Protein AF-A0A7S1EKX6-F1 (afdb_monomer_lite)

Sequence (101 aa):
EGASGGVEVGVVAVDSGSGDIVYDQFQDDLLRTGLETRVSHLQPKEILVPDNLSHETSKIIKRMAQGLGARLETVPARHLDEEGARNKVRELFSGNESRQG

pLDDT: mean 89.67, std 14.55, range [39.81, 98.44]

Foldseek 3Di:
DDDDDWDKDKDWDADPVVRDIDIDIDTADLQRPVVLVVCVVVLDQEDEEEPDDDPNVVVVVVVSCVVSVHHYHYDHCCCVDPVNVVVVVCVVVVVPVPPPD

InterPro domains:
  IPR007860 DNA mismatch repair protein MutS, connector domain [PF05188] (7-96)
  IPR036678 MutS, connector domain superfamily [G3DSA:3.30.420.110] (1-101)
  IPR036678 MutS, connector domain superfamily [SSF53150] (9-94)

Organism: Hemiselmis andersenii (NCBI:txid464988)

Structure (mmCIF, N/CA/C/O backbone):
data_AF-A0A7S1EKX6-F1
#
_entry.id   AF-A0A7S1EKX6-F1
#
loop_
_atom_site.group_PDB
_atom_site.id
_atom_site.type_symbol
_atom_site.label_atom_id
_atom_site.label_alt_id
_atom_site.label_comp_id
_atom_site.label_asym_id
_atom_site.label_entity_id
_atom_site.label_seq_id
_atom_site.pdbx_PDB_ins_code
_atom_site.Cartn_x
_atom_site.Cartn_y
_atom_site.Cartn_z
_atom_site.occupancy
_atom_site.B_iso_or_equiv
_atom_site.auth_seq_id
_atom_site.auth_comp_id
_atom_site.auth_asym_id
_atom_site.auth_atom_id
_atom_site.pdbx_PDB_model_num
ATOM 1 N N . GLU A 1 1 ? 19.400 13.016 -13.532 1.00 43.09 1 GLU A N 1
ATOM 2 C CA . GLU A 1 1 ? 18.198 12.747 -14.345 1.00 43.09 1 GLU A CA 1
ATOM 3 C C . GLU A 1 1 ? 18.350 11.370 -14.981 1.00 43.09 1 GLU A C 1
ATOM 5 O O . GLU A 1 1 ? 19.273 11.173 -15.760 1.00 43.09 1 GLU A O 1
ATOM 10 N N . GLY A 1 2 ? 17.561 10.388 -14.533 1.00 48.00 2 GLY A N 1
ATOM 11 C CA . GLY A 1 2 ? 17.612 8.994 -14.992 1.00 48.00 2 GLY A CA 1
ATOM 12 C C . GLY A 1 2 ? 16.296 8.628 -15.673 1.00 48.00 2 GLY A C 1
ATOM 13 O O . GLY A 1 2 ? 15.233 8.778 -15.077 1.00 48.00 2 GLY A O 1
ATOM 14 N N . ALA A 1 3 ? 16.364 8.226 -16.937 1.00 46.91 3 ALA A N 1
ATOM 15 C CA . ALA A 1 3 ? 15.210 8.062 -17.811 1.00 46.91 3 ALA A CA 1
ATOM 16 C C . ALA A 1 3 ? 14.308 6.859 -17.443 1.00 46.91 3 ALA A C 1
ATOM 18 O O . ALA A 1 3 ? 14.757 5.717 -17.393 1.00 46.91 3 ALA A O 1
ATOM 19 N N . SER A 1 4 ? 13.018 7.163 -17.246 1.00 53.62 4 SER A N 1
ATOM 20 C CA . SER A 1 4 ? 11.832 6.433 -17.741 1.00 53.62 4 SER A CA 1
ATOM 21 C C . SER A 1 4 ? 11.679 4.931 -17.437 1.00 53.62 4 SER A C 1
ATOM 23 O O . SER A 1 4 ? 11.636 4.111 -18.353 1.00 53.62 4 SER A O 1
ATOM 25 N N . GLY A 1 5 ? 11.496 4.577 -16.161 1.00 54.53 5 GLY A N 1
ATOM 26 C CA . GLY A 1 5 ? 11.020 3.245 -15.739 1.00 54.53 5 GLY A CA 1
ATOM 27 C C . GLY A 1 5 ? 10.245 3.232 -14.415 1.00 54.53 5 GLY A C 1
ATOM 28 O O . GLY A 1 5 ? 10.033 2.170 -13.834 1.00 54.53 5 GLY A O 1
ATOM 29 N N . GLY A 1 6 ? 9.878 4.409 -13.900 1.00 74.56 6 GLY A N 1
ATOM 30 C CA . GLY A 1 6 ? 9.182 4.529 -12.621 1.00 74.56 6 GLY A CA 1
ATOM 31 C C . GLY A 1 6 ? 7.712 4.137 -12.730 1.00 74.56 6 GLY A C 1
ATOM 32 O O . GLY A 1 6 ? 7.084 4.397 -13.756 1.00 74.56 6 GLY A O 1
ATOM 33 N N . VAL A 1 7 ? 7.169 3.520 -11.682 1.00 90.94 7 VAL A N 1
ATOM 34 C CA . VAL A 1 7 ? 5.729 3.232 -11.594 1.00 90.94 7 VAL A CA 1
ATOM 35 C C . VAL A 1 7 ? 5.061 4.262 -10.707 1.00 90.94 7 VAL A C 1
ATOM 37 O O . VAL A 1 7 ? 5.651 4.725 -9.735 1.00 90.94 7 VAL A O 1
ATOM 40 N N . GLU A 1 8 ? 3.825 4.605 -11.025 1.00 93.88 8 GLU A N 1
ATOM 41 C CA . GLU A 1 8 ? 3.013 5.418 -10.136 1.00 93.88 8 GLU A CA 1
ATOM 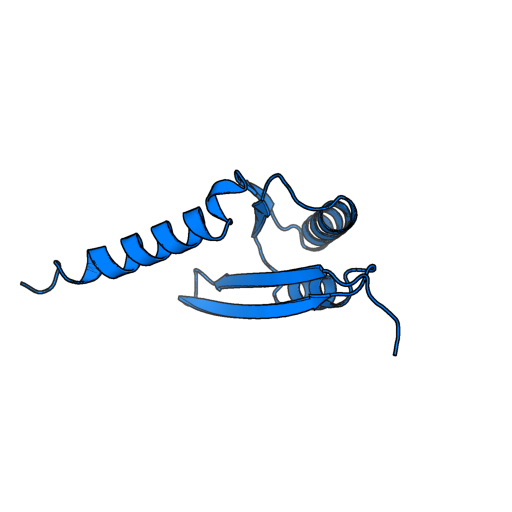42 C C . GLU A 1 8 ? 2.389 4.534 -9.056 1.00 93.88 8 GLU A C 1
ATOM 44 O O . GLU A 1 8 ? 1.858 3.458 -9.340 1.00 93.88 8 GLU A O 1
ATOM 49 N N . VAL A 1 9 ? 2.495 4.971 -7.807 1.00 95.00 9 VAL A N 1
ATOM 50 C CA . VAL A 1 9 ? 1.986 4.258 -6.640 1.00 95.00 9 VAL A CA 1
ATOM 51 C C . VAL A 1 9 ? 1.090 5.197 -5.850 1.00 95.00 9 VAL A C 1
ATOM 53 O O . VAL A 1 9 ? 1.501 6.293 -5.470 1.00 95.00 9 VAL A O 1
ATOM 56 N N . GLY A 1 10 ? -0.128 4.736 -5.575 1.00 95.44 10 GLY A N 1
ATOM 57 C CA . GLY A 1 10 ? -1.026 5.331 -4.592 1.00 95.44 10 GLY A CA 1
ATOM 58 C C . GLY A 1 10 ? -1.085 4.460 -3.342 1.00 95.44 10 GLY A C 1
ATOM 59 O O . GLY A 1 10 ? -1.151 3.234 -3.441 1.00 95.44 10 GLY A O 1
ATOM 60 N N . VAL A 1 11 ? -1.062 5.085 -2.168 1.00 96.06 11 VAL A N 1
ATOM 61 C CA . VAL A 1 11 ? -1.252 4.411 -0.879 1.00 96.06 11 VAL A CA 1
ATOM 62 C C . VAL A 1 11 ? -2.335 5.141 -0.103 1.00 96.06 11 VAL A C 1
ATOM 64 O O . VAL A 1 11 ? -2.341 6.368 -0.038 1.00 96.06 11 VAL A O 1
ATOM 67 N N . VAL A 1 12 ? -3.225 4.370 0.514 1.00 96.62 12 VAL A N 1
ATOM 68 C CA . VAL A 1 12 ? -4.182 4.850 1.511 1.00 96.62 12 VAL A CA 1
ATOM 69 C C . VAL A 1 12 ? -4.016 3.981 2.747 1.00 96.62 12 VAL A C 1
ATOM 71 O O . VAL A 1 12 ? -4.040 2.754 2.655 1.00 96.62 12 VAL A O 1
ATOM 74 N N . ALA A 1 13 ? -3.828 4.617 3.894 1.00 97.44 13 ALA A N 1
ATOM 75 C CA . ALA A 1 13 ? -3.728 3.980 5.192 1.00 97.44 13 ALA A CA 1
ATOM 76 C C . ALA A 1 13 ? -4.837 4.511 6.095 1.00 97.44 13 ALA A C 1
ATOM 78 O O . ALA A 1 13 ? -5.124 5.708 6.109 1.00 97.44 13 ALA A O 1
ATOM 79 N N . VAL A 1 14 ? -5.449 3.601 6.842 1.00 97.12 14 VAL A N 1
ATOM 80 C CA . VAL A 1 14 ? -6.515 3.911 7.790 1.00 97.12 14 VAL A CA 1
ATOM 81 C C . VAL A 1 14 ? -6.115 3.337 9.139 1.00 97.12 14 VAL A C 1
ATOM 83 O O . VAL A 1 14 ? -5.822 2.144 9.236 1.00 97.12 14 VAL A O 1
ATOM 86 N N . ASP A 1 15 ? -6.125 4.172 10.172 1.00 96.50 15 ASP A N 1
ATOM 87 C CA . ASP A 1 15 ? -6.094 3.716 11.556 1.00 96.50 15 ASP A CA 1
ATOM 88 C C . ASP A 1 15 ? -7.536 3.617 12.058 1.00 96.50 15 ASP A C 1
ATOM 90 O O . ASP A 1 15 ? -8.190 4.613 12.356 1.00 96.50 15 ASP A O 1
ATOM 94 N N . SER A 1 16 ? -8.063 2.396 12.147 1.00 93.06 16 SER A N 1
ATOM 95 C CA . SER A 1 16 ? -9.428 2.163 12.629 1.00 93.06 16 SER A CA 1
ATOM 96 C C . SER A 1 16 ? -9.624 2.496 14.113 1.00 93.06 16 SER A C 1
ATOM 98 O O . SER A 1 16 ? -10.764 2.577 14.563 1.00 93.06 16 SER A O 1
ATOM 100 N N . GLY A 1 17 ? -8.542 2.617 14.887 1.00 95.12 17 GLY A N 1
ATOM 101 C CA . GLY A 1 17 ? -8.587 2.954 16.307 1.00 95.12 17 GLY A CA 1
ATOM 102 C C . GLY A 1 17 ? -8.787 4.448 16.547 1.00 95.12 17 GLY A C 1
ATOM 103 O O . GLY A 1 17 ? -9.616 4.818 17.378 1.00 95.12 17 GLY A O 1
ATOM 104 N N . SER A 1 18 ? -8.056 5.299 15.819 1.00 95.25 18 SER A N 1
ATOM 105 C CA . SER A 1 18 ? -8.189 6.762 15.913 1.00 95.25 18 SER A CA 1
ATOM 106 C C . SER A 1 18 ? -9.186 7.352 14.913 1.00 95.25 18 SER A C 1
ATOM 108 O O . SER A 1 18 ? -9.745 8.420 15.155 1.00 95.25 18 SER A O 1
ATOM 110 N N . GLY A 1 19 ? -9.433 6.652 13.806 1.00 93.19 19 GLY A N 1
ATOM 111 C CA . GLY A 1 19 ? -10.167 7.172 12.656 1.00 93.19 19 GLY A CA 1
ATOM 112 C C . GLY A 1 19 ? -9.302 8.001 11.701 1.00 93.19 19 GLY A C 1
ATOM 113 O O . GLY A 1 19 ? -9.850 8.595 10.773 1.00 93.19 19 GLY A O 1
ATOM 114 N N . ASP A 1 20 ? -7.980 8.050 11.901 1.00 95.81 20 ASP A N 1
ATOM 115 C CA . ASP A 1 20 ? -7.077 8.791 11.022 1.00 95.81 20 ASP A CA 1
ATOM 116 C C . ASP A 1 20 ? -6.954 8.117 9.654 1.00 95.81 20 ASP A C 1
ATOM 118 O O . ASP A 1 20 ? -6.860 6.892 9.528 1.00 95.81 20 ASP A O 1
ATOM 122 N N . ILE A 1 21 ? -6.910 8.946 8.612 1.00 95.75 21 ILE A N 1
ATOM 123 C CA . ILE A 1 21 ? -6.711 8.515 7.231 1.00 95.75 21 ILE A CA 1
ATOM 124 C C . ILE A 1 21 ? -5.526 9.287 6.663 1.00 95.75 21 ILE A C 1
ATOM 126 O O . ILE A 1 21 ? -5.515 10.518 6.663 1.00 95.75 21 ILE A O 1
ATOM 130 N N . VAL A 1 22 ? -4.544 8.558 6.140 1.00 96.44 22 VAL A N 1
ATOM 131 C CA . VAL A 1 22 ? -3.379 9.115 5.447 1.00 96.44 22 VAL A CA 1
ATOM 132 C C . VAL A 1 22 ? -3.378 8.590 4.019 1.00 96.44 22 VAL A C 1
ATOM 134 O O . VAL A 1 22 ? -3.562 7.396 3.793 1.00 96.44 22 VAL A O 1
ATOM 137 N N . TYR A 1 23 ? -3.160 9.467 3.046 1.00 96.31 23 TYR A N 1
ATOM 138 C CA . TYR A 1 23 ? -3.034 9.092 1.643 1.00 96.31 23 TYR A CA 1
ATOM 139 C C . TYR A 1 23 ? -1.826 9.779 1.014 1.00 96.31 23 TYR A C 1
ATOM 141 O O . TYR A 1 23 ? -1.443 10.877 1.417 1.00 96.31 23 TYR A O 1
ATOM 149 N N . ASP A 1 24 ? -1.223 9.121 0.031 1.00 96.50 24 ASP A N 1
ATOM 150 C CA . ASP A 1 24 ? -0.070 9.642 -0.697 1.00 96.50 24 ASP A CA 1
ATOM 151 C C . ASP A 1 24 ? -0.021 9.051 -2.114 1.00 96.50 24 ASP A C 1
ATOM 153 O O . ASP A 1 24 ? -0.443 7.913 -2.341 1.00 96.50 24 ASP A O 1
ATOM 157 N N . GLN A 1 25 ? 0.509 9.820 -3.062 1.00 96.25 25 GLN A N 1
ATOM 158 C CA . GLN A 1 25 ? 0.693 9.438 -4.459 1.00 96.25 25 GLN A CA 1
ATOM 159 C C . GLN A 1 25 ? 2.070 9.888 -4.932 1.00 96.25 25 GLN A C 1
ATOM 161 O O . GLN A 1 25 ? 2.484 11.026 -4.715 1.00 96.25 25 GLN A O 1
ATOM 166 N N . PHE A 1 26 ? 2.797 8.981 -5.576 1.00 95.06 26 PHE A N 1
ATOM 167 C CA . PHE A 1 26 ? 4.174 9.226 -5.978 1.00 95.06 26 PHE A CA 1
ATOM 168 C C . PHE A 1 26 ? 4.614 8.358 -7.137 1.00 95.06 26 PHE A C 1
ATOM 170 O O . PHE A 1 26 ? 4.121 7.251 -7.340 1.00 95.06 26 PHE A O 1
ATOM 177 N N . GLN A 1 27 ? 5.618 8.855 -7.849 1.00 95.44 27 GLN A N 1
ATOM 178 C CA . GLN A 1 27 ? 6.384 8.054 -8.782 1.00 95.44 27 GLN A CA 1
ATOM 179 C C . GLN A 1 27 ? 7.504 7.341 -8.025 1.00 95.44 27 GLN A C 1
ATOM 181 O O . GLN A 1 27 ? 8.357 7.984 -7.415 1.00 95.44 27 GLN A O 1
ATOM 186 N N . ASP A 1 28 ? 7.488 6.016 -8.059 1.00 94.50 28 ASP A N 1
ATOM 187 C CA . ASP A 1 28 ? 8.498 5.179 -7.430 1.00 94.50 28 ASP A CA 1
ATOM 188 C C . ASP A 1 28 ? 9.527 4.698 -8.454 1.00 94.50 28 ASP A C 1
ATOM 190 O O . ASP A 1 28 ? 9.241 4.569 -9.649 1.00 94.50 28 ASP A O 1
ATOM 194 N N . ASP A 1 29 ? 10.729 4.397 -7.979 1.00 90.38 29 ASP A N 1
ATOM 195 C CA . ASP A 1 29 ? 11.794 3.840 -8.802 1.00 90.38 29 ASP A CA 1
ATOM 196 C C . ASP A 1 29 ? 11.643 2.315 -8.974 1.00 90.38 29 ASP A C 1
ATOM 198 O O . ASP A 1 29 ? 10.761 1.666 -8.403 1.00 90.38 29 ASP A O 1
ATOM 202 N N . LEU A 1 30 ? 12.513 1.715 -9.790 1.00 88.88 30 LEU A N 1
ATOM 203 C CA . LEU A 1 30 ? 12.544 0.264 -10.025 1.00 88.88 30 LEU A CA 1
ATOM 204 C C . LEU A 1 30 ? 12.831 -0.556 -8.756 1.00 88.88 30 LEU A C 1
ATOM 206 O O . LEU A 1 30 ? 12.494 -1.737 -8.704 1.00 88.88 30 LEU A O 1
ATOM 210 N N . LEU A 1 31 ? 13.461 0.051 -7.749 1.00 90.38 31 LEU A N 1
ATOM 211 C CA . LEU A 1 31 ? 13.827 -0.589 -6.488 1.00 90.38 31 LEU A CA 1
ATOM 212 C C . LEU A 1 31 ? 12.714 -0.492 -5.435 1.00 90.38 31 LEU A C 1
ATOM 214 O O . LEU A 1 31 ? 12.804 -1.168 -4.411 1.00 90.38 31 LEU A O 1
ATOM 218 N N . ARG A 1 32 ? 11.659 0.287 -5.705 1.00 94.31 32 ARG A N 1
ATOM 219 C CA . ARG A 1 32 ? 10.516 0.525 -4.816 1.00 94.31 32 ARG A CA 1
ATOM 220 C C . ARG A 1 32 ? 10.908 1.165 -3.482 1.00 94.31 32 ARG A C 1
ATOM 222 O O . ARG A 1 32 ? 10.310 0.881 -2.441 1.00 94.31 32 ARG A O 1
ATOM 229 N N . THR A 1 33 ? 11.937 2.012 -3.506 1.00 94.06 33 THR A N 1
ATOM 230 C CA . THR A 1 33 ? 12.483 2.657 -2.301 1.00 94.06 33 THR A CA 1
ATOM 231 C C . THR A 1 33 ? 11.486 3.623 -1.667 1.00 94.06 33 THR A C 1
ATOM 233 O O . THR A 1 33 ? 11.399 3.710 -0.435 1.00 94.06 33 THR A O 1
ATOM 236 N N . GLY A 1 34 ? 10.687 4.308 -2.490 1.00 95.50 34 GLY A N 1
ATOM 237 C CA . GLY A 1 34 ? 9.624 5.182 -2.020 1.00 95.50 34 GLY A CA 1
ATOM 238 C C . GLY A 1 34 ? 8.583 4.373 -1.260 1.00 95.50 34 GLY A C 1
ATOM 239 O O . GLY A 1 34 ? 8.323 4.650 -0.090 1.00 95.50 34 GLY A O 1
ATOM 240 N N . LEU A 1 35 ? 8.046 3.317 -1.875 1.00 96.62 35 LEU A N 1
ATOM 241 C CA . LEU A 1 35 ? 7.054 2.449 -1.245 1.00 96.62 35 LEU A CA 1
ATOM 242 C C . LEU A 1 35 ? 7.566 1.824 0.056 1.00 96.62 35 LEU A C 1
ATOM 244 O O . LEU A 1 35 ? 6.837 1.816 1.048 1.00 96.62 35 LEU A O 1
ATOM 248 N N . GLU A 1 36 ? 8.816 1.359 0.079 1.00 96.00 36 GLU A N 1
ATOM 249 C CA . GLU A 1 36 ? 9.429 0.788 1.281 1.00 96.00 36 GLU A CA 1
ATOM 250 C C . GLU A 1 36 ? 9.505 1.787 2.436 1.00 96.00 36 GLU A C 1
ATOM 252 O O . GLU A 1 36 ? 9.131 1.462 3.566 1.00 96.00 36 GLU A O 1
ATOM 257 N N . THR A 1 37 ? 9.906 3.023 2.143 1.00 96.12 37 THR A N 1
ATOM 258 C CA . THR A 1 37 ? 9.932 4.114 3.125 1.00 96.12 37 THR A CA 1
ATOM 259 C C . THR A 1 37 ? 8.518 4.403 3.649 1.00 96.12 37 THR A C 1
ATOM 261 O O . THR A 1 37 ? 8.289 4.355 4.857 1.00 96.12 37 THR A O 1
ATOM 264 N N . ARG A 1 38 ? 7.559 4.580 2.722 1.00 96.75 38 ARG A N 1
ATOM 265 C CA . ARG A 1 38 ? 6.092 4.496 2.896 1.00 96.75 38 ARG A CA 1
ATOM 266 C C . ARG A 1 38 ? 5.661 3.577 4.042 1.00 96.75 38 ARG A C 1
ATOM 268 O O . ARG A 1 38 ? 5.242 3.980 5.129 1.00 96.75 38 ARG A O 1
ATOM 275 N N . VAL A 1 39 ? 5.760 2.293 3.736 1.00 97.00 39 VAL A N 1
ATOM 276 C CA . VAL A 1 39 ? 5.239 1.205 4.560 1.00 97.00 39 VAL A CA 1
ATOM 277 C C . VAL A 1 39 ? 5.986 1.111 5.892 1.00 97.00 39 VAL A C 1
ATOM 279 O O . VAL A 1 39 ? 5.359 0.864 6.921 1.00 97.00 39 VAL A O 1
ATOM 282 N N . SER A 1 40 ? 7.297 1.370 5.903 1.00 96.00 40 SER A N 1
ATOM 283 C CA . SER A 1 40 ? 8.114 1.333 7.124 1.00 96.00 40 SER A CA 1
ATOM 284 C C . SER A 1 40 ? 7.732 2.418 8.130 1.00 96.00 40 SER A C 1
ATOM 286 O O . SER A 1 40 ? 7.741 2.158 9.329 1.00 96.00 40 SER A O 1
ATOM 288 N N . HIS A 1 41 ? 7.372 3.618 7.665 1.00 95.94 41 HIS A N 1
ATOM 289 C CA . HIS A 1 41 ? 6.905 4.691 8.546 1.00 95.94 41 HIS A CA 1
ATOM 290 C C . HIS A 1 41 ? 5.478 4.453 9.053 1.00 95.94 41 HIS A C 1
ATOM 292 O O . HIS A 1 41 ? 5.189 4.762 10.206 1.00 95.94 41 HIS A O 1
ATOM 298 N N . LEU A 1 42 ? 4.606 3.882 8.216 1.00 96.69 42 LEU A N 1
ATOM 299 C CA . LEU A 1 42 ? 3.217 3.585 8.579 1.00 96.69 42 LEU A CA 1
ATOM 300 C C . LEU A 1 42 ? 3.080 2.386 9.531 1.00 96.69 42 LEU A C 1
ATOM 302 O O . LEU A 1 42 ? 2.143 2.351 10.319 1.00 96.69 42 LEU A O 1
ATOM 306 N N . GLN A 1 43 ? 3.987 1.403 9.456 1.00 96.94 43 GLN A N 1
ATOM 307 C CA . GLN A 1 43 ? 3.958 0.163 10.254 1.00 96.94 43 GLN A CA 1
ATOM 308 C C . GLN A 1 43 ? 2.566 -0.514 10.304 1.00 96.94 43 GLN A C 1
ATOM 310 O O . GLN A 1 43 ? 2.043 -0.788 11.392 1.00 96.94 43 GLN A O 1
ATOM 315 N N . PRO A 1 44 ? 1.936 -0.792 9.146 1.00 97.56 44 PRO A N 1
ATOM 316 C CA . PRO A 1 44 ? 0.576 -1.316 9.104 1.00 97.56 44 PRO A CA 1
ATOM 317 C C . PRO A 1 44 ? 0.461 -2.697 9.762 1.00 97.56 44 PRO A C 1
ATOM 319 O O . PRO A 1 44 ? 1.370 -3.524 9.682 1.00 97.56 44 PRO A O 1
ATOM 322 N N . LYS A 1 45 ? -0.701 -2.986 10.360 1.00 97.94 45 LYS A N 1
ATOM 323 C CA . LYS A 1 45 ? -1.059 -4.346 10.816 1.00 97.94 45 LYS A CA 1
ATOM 324 C C . LYS A 1 45 ? -1.582 -5.228 9.688 1.00 97.94 45 LYS A C 1
ATOM 326 O O . LYS A 1 45 ? -1.519 -6.453 9.778 1.00 97.94 45 LYS A O 1
ATOM 331 N N . GLU A 1 46 ? -2.077 -4.604 8.631 1.00 98.25 46 GLU A N 1
ATOM 332 C CA . GLU A 1 46 ? -2.654 -5.261 7.473 1.00 98.25 46 GLU A CA 1
ATOM 333 C C . GLU A 1 46 ? -2.313 -4.474 6.209 1.00 98.25 46 GLU A C 1
ATOM 335 O O . GLU A 1 46 ? -2.375 -3.246 6.202 1.00 98.25 46 GLU A O 1
ATOM 340 N N . ILE A 1 47 ? -1.947 -5.188 5.149 1.00 98.12 47 ILE A N 1
ATOM 341 C CA . ILE A 1 47 ? -1.677 -4.632 3.828 1.00 98.12 47 ILE A CA 1
ATOM 342 C C . ILE A 1 47 ? -2.637 -5.294 2.845 1.00 98.12 47 ILE A C 1
ATOM 344 O O . ILE A 1 47 ? -2.580 -6.507 2.638 1.00 98.12 47 ILE A O 1
ATOM 348 N N . LEU A 1 48 ? -3.487 -4.480 2.225 1.00 97.88 48 LEU A N 1
ATOM 349 C CA . LEU A 1 48 ? -4.398 -4.893 1.165 1.00 97.88 48 LEU A CA 1
ATOM 350 C C . LEU A 1 48 ? -3.769 -4.584 -0.196 1.00 97.88 48 LEU A C 1
ATOM 352 O O . LEU A 1 48 ? -3.331 -3.459 -0.433 1.00 97.88 48 LEU A O 1
ATOM 356 N N . VAL A 1 49 ? -3.731 -5.562 -1.097 1.00 97.69 49 VAL A N 1
ATOM 357 C CA . VAL A 1 49 ? -3.176 -5.391 -2.450 1.00 97.69 49 VAL A CA 1
ATOM 358 C C . VAL A 1 49 ? -4.071 -6.000 -3.527 1.00 97.69 49 VAL A C 1
ATOM 360 O O . VAL A 1 49 ? -4.786 -6.961 -3.242 1.00 97.69 49 VAL A O 1
ATOM 363 N N . PRO A 1 50 ? -4.032 -5.499 -4.775 1.00 97.44 50 PRO A N 1
ATOM 364 C CA . PRO A 1 50 ? -4.723 -6.153 -5.875 1.00 97.44 50 PRO A CA 1
ATOM 365 C C . PRO A 1 50 ? -4.003 -7.442 -6.306 1.00 97.44 50 PRO A C 1
ATOM 367 O O . PRO A 1 50 ? -2.799 -7.609 -6.103 1.00 97.44 50 PRO A O 1
ATOM 370 N N . ASP A 1 51 ? -4.732 -8.339 -6.961 1.00 96.62 51 ASP A N 1
ATOM 371 C CA . ASP A 1 51 ? -4.224 -9.599 -7.523 1.00 96.62 51 ASP A CA 1
ATOM 372 C C . ASP A 1 51 ? -3.395 -9.443 -8.814 1.00 96.62 51 ASP A C 1
ATOM 374 O O . ASP A 1 51 ? -2.888 -10.431 -9.343 1.00 96.62 51 ASP A O 1
ATOM 378 N N . ASN A 1 52 ? -3.204 -8.215 -9.303 1.00 96.12 52 ASN A N 1
ATOM 379 C CA . ASN A 1 52 ? -2.482 -7.907 -10.541 1.00 96.12 52 ASN A CA 1
ATOM 380 C C . ASN A 1 52 ? -1.249 -7.001 -10.344 1.00 96.12 52 ASN A C 1
ATOM 382 O O . ASN A 1 52 ? -0.839 -6.296 -11.268 1.00 96.12 52 ASN A O 1
ATOM 386 N N . LEU A 1 53 ? -0.642 -7.005 -9.153 1.00 95.44 53 LEU A N 1
ATOM 387 C CA . LEU A 1 53 ? 0.608 -6.280 -8.912 1.00 95.44 53 LEU A CA 1
ATOM 388 C C . LEU A 1 53 ? 1.753 -6.771 -9.817 1.00 95.44 53 LEU A C 1
ATOM 390 O O . LEU A 1 53 ? 1.884 -7.961 -10.101 1.00 95.44 53 LEU A O 1
ATOM 394 N N . SER A 1 54 ? 2.662 -5.856 -10.181 1.00 93.44 54 SER A N 1
ATOM 395 C CA . SER A 1 54 ? 3.938 -6.231 -10.813 1.00 93.44 54 SER A CA 1
ATOM 396 C C . SER A 1 54 ? 4.732 -7.209 -9.936 1.00 93.44 54 SER A C 1
ATOM 398 O O . SER A 1 54 ? 4.574 -7.240 -8.707 1.00 93.44 54 SER A O 1
ATOM 400 N N . HIS A 1 55 ? 5.605 -8.004 -10.556 1.00 93.50 55 HIS A N 1
ATOM 401 C CA . HIS A 1 55 ? 6.413 -8.993 -9.841 1.00 93.50 55 HIS A CA 1
ATOM 402 C C . HIS A 1 55 ? 7.294 -8.334 -8.768 1.00 93.50 55 HIS A C 1
ATOM 404 O O . HIS A 1 55 ? 7.368 -8.801 -7.629 1.00 93.50 55 HIS A O 1
ATOM 410 N N . GLU A 1 56 ? 7.908 -7.206 -9.117 1.00 93.62 56 GLU A N 1
ATOM 411 C CA . GLU A 1 56 ? 8.791 -6.411 -8.271 1.00 93.62 56 GLU A CA 1
ATOM 412 C C . GLU A 1 56 ? 8.035 -5.869 -7.053 1.00 93.62 56 GLU A C 1
ATOM 414 O O . GLU A 1 56 ? 8.464 -6.076 -5.913 1.00 93.62 56 GLU A O 1
ATOM 419 N N . THR A 1 57 ? 6.865 -5.253 -7.274 1.00 95.75 57 THR A N 1
ATOM 420 C CA . THR A 1 57 ? 6.023 -4.726 -6.187 1.00 95.75 57 THR A CA 1
ATOM 421 C C . THR A 1 57 ? 5.506 -5.851 -5.284 1.00 95.75 57 THR A C 1
ATOM 423 O O . THR A 1 57 ? 5.532 -5.729 -4.060 1.00 95.75 57 THR A O 1
ATOM 426 N N . SER A 1 58 ? 5.097 -6.986 -5.856 1.00 96.69 58 SER A N 1
ATOM 427 C CA . SER A 1 58 ? 4.629 -8.144 -5.081 1.00 96.69 58 SER A CA 1
ATOM 428 C C . SER A 1 58 ? 5.720 -8.694 -4.161 1.00 96.69 58 SER A C 1
ATOM 430 O O . SER A 1 58 ? 5.474 -9.005 -2.992 1.00 96.69 58 SER A O 1
ATOM 432 N N . LYS A 1 59 ? 6.954 -8.792 -4.672 1.00 96.31 59 LYS A N 1
ATOM 433 C CA . LYS A 1 59 ? 8.102 -9.301 -3.918 1.00 96.31 59 LYS A CA 1
ATOM 434 C C . LYS A 1 59 ? 8.445 -8.399 -2.733 1.00 96.31 59 LYS A C 1
ATOM 436 O O . LYS A 1 59 ? 8.667 -8.917 -1.636 1.00 96.31 59 LYS A O 1
ATOM 441 N N . ILE A 1 60 ? 8.473 -7.078 -2.932 1.00 96.50 60 ILE A N 1
ATOM 442 C CA . ILE A 1 60 ? 8.803 -6.147 -1.848 1.00 96.50 60 ILE A CA 1
ATOM 443 C C . ILE A 1 60 ? 7.687 -6.072 -0.803 1.00 96.50 60 ILE A C 1
ATOM 445 O O . ILE A 1 60 ? 7.982 -6.174 0.385 1.00 96.50 60 ILE A O 1
ATOM 449 N N . ILE A 1 61 ? 6.414 -6.016 -1.212 1.00 97.38 61 ILE A N 1
ATOM 450 C CA . ILE A 1 61 ? 5.276 -6.007 -0.279 1.00 97.38 61 ILE A CA 1
ATOM 451 C C . ILE A 1 61 ? 5.276 -7.264 0.588 1.00 97.38 61 ILE A C 1
ATOM 453 O O . ILE A 1 61 ? 5.145 -7.167 1.806 1.00 97.38 61 ILE A O 1
ATOM 457 N N . LYS A 1 62 ? 5.498 -8.444 -0.007 1.00 97.94 62 LYS A N 1
ATOM 458 C CA . LYS A 1 62 ? 5.580 -9.697 0.751 1.00 97.94 62 LYS A CA 1
ATOM 459 C C . LYS A 1 62 ? 6.717 -9.675 1.775 1.00 97.94 62 LYS A C 1
ATOM 461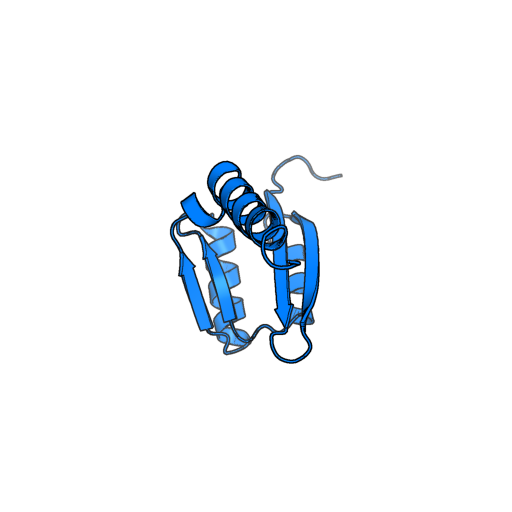 O O . LYS A 1 62 ? 6.509 -10.097 2.910 1.00 97.94 62 LYS A O 1
ATOM 466 N N . ARG A 1 63 ? 7.898 -9.166 1.398 1.00 97.94 63 ARG A N 1
ATOM 467 C CA . ARG A 1 63 ? 9.042 -9.013 2.315 1.00 97.94 63 ARG A CA 1
ATOM 468 C C . ARG A 1 63 ? 8.708 -8.069 3.470 1.00 97.94 63 ARG A C 1
ATOM 470 O O . ARG A 1 63 ? 8.985 -8.400 4.618 1.00 97.94 63 ARG A O 1
ATOM 477 N N . MET A 1 64 ? 8.111 -6.917 3.177 1.00 97.56 64 MET A N 1
ATOM 478 C CA . MET A 1 64 ? 7.751 -5.925 4.192 1.00 97.56 64 MET A CA 1
ATOM 479 C C . MET A 1 64 ? 6.668 -6.439 5.136 1.00 97.56 64 MET A C 1
ATOM 481 O O . MET A 1 64 ? 6.822 -6.319 6.346 1.00 97.56 64 MET A O 1
ATOM 485 N N . ALA A 1 65 ? 5.620 -7.077 4.606 1.00 98.00 65 ALA A N 1
ATOM 486 C CA . ALA A 1 65 ? 4.572 -7.683 5.420 1.00 98.00 65 ALA A CA 1
ATOM 487 C C . ALA A 1 65 ? 5.157 -8.707 6.403 1.00 98.00 65 ALA A C 1
ATOM 489 O O . ALA A 1 65 ? 4.855 -8.669 7.591 1.00 98.00 65 ALA A O 1
ATOM 490 N N . GLN A 1 66 ? 6.071 -9.564 5.933 1.00 97.81 66 GLN A N 1
ATOM 491 C CA . GLN A 1 66 ? 6.788 -10.507 6.794 1.00 97.81 66 GLN A CA 1
ATOM 492 C C . GLN A 1 66 ? 7.645 -9.801 7.852 1.00 97.81 66 GLN A C 1
ATOM 494 O O . GLN A 1 66 ? 7.576 -10.169 9.021 1.00 97.81 66 GLN A O 1
ATOM 499 N N . GLY A 1 67 ? 8.426 -8.788 7.463 1.00 97.75 67 GLY A N 1
ATOM 500 C CA . GLY A 1 67 ? 9.295 -8.043 8.381 1.00 97.75 67 GLY A CA 1
ATOM 501 C C . GLY A 1 67 ? 8.533 -7.278 9.466 1.00 97.75 67 GLY A C 1
ATOM 502 O O . GLY A 1 67 ? 9.012 -7.173 10.591 1.00 97.75 67 GLY A O 1
ATOM 503 N N . LEU A 1 68 ? 7.332 -6.794 9.147 1.00 97.38 68 LEU A N 1
ATOM 504 C CA . LEU A 1 68 ? 6.453 -6.074 10.072 1.00 97.38 68 LEU A CA 1
ATOM 505 C C . LEU A 1 68 ? 5.506 -6.996 10.858 1.00 97.38 68 LEU A C 1
ATOM 507 O O . LEU A 1 68 ? 4.831 -6.537 11.779 1.00 97.38 68 LEU A O 1
ATOM 511 N N . GLY A 1 69 ? 5.409 -8.277 10.487 1.00 97.88 69 GLY A N 1
ATOM 512 C CA . GLY A 1 69 ? 4.361 -9.171 10.986 1.00 97.88 69 GLY A CA 1
ATOM 513 C C . GLY A 1 69 ? 2.949 -8.735 10.571 1.00 97.88 69 GLY A C 1
ATOM 514 O O . GLY A 1 69 ? 1.984 -9.030 11.274 1.00 97.88 69 GLY A O 1
ATOM 515 N N . ALA A 1 70 ? 2.823 -8.008 9.459 1.00 98.00 70 ALA A N 1
ATOM 516 C CA . ALA A 1 70 ? 1.549 -7.542 8.931 1.00 98.00 70 ALA A CA 1
ATOM 517 C C . ALA A 1 70 ? 0.823 -8.663 8.173 1.00 98.00 70 ALA A C 1
ATOM 519 O O . ALA A 1 70 ? 1.443 -9.450 7.448 1.00 98.00 70 ALA A O 1
ATOM 520 N N . ARG A 1 71 ? -0.509 -8.711 8.283 1.00 98.31 71 ARG A N 1
ATOM 521 C CA . ARG A 1 71 ? -1.338 -9.583 7.441 1.00 98.31 71 ARG A CA 1
ATOM 522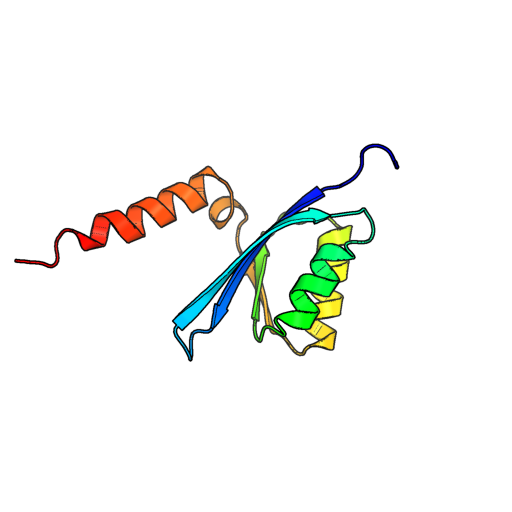 C C . ARG A 1 71 ? -1.316 -9.054 6.009 1.00 98.31 71 ARG A C 1
ATOM 524 O O . ARG A 1 71 ? -1.626 -7.891 5.790 1.00 98.31 71 ARG A O 1
ATOM 531 N N . LEU A 1 72 ? -0.968 -9.896 5.041 1.00 98.44 72 LEU A N 1
ATOM 532 C CA . LEU A 1 72 ? -1.075 -9.558 3.622 1.00 98.44 72 LEU A CA 1
ATOM 533 C C . LEU A 1 72 ? -2.358 -10.168 3.057 1.00 98.44 72 LEU A C 1
ATOM 535 O O . LEU A 1 72 ? -2.520 -11.388 3.103 1.00 98.44 72 LEU A O 1
ATOM 539 N N . GLU A 1 73 ? -3.242 -9.330 2.525 1.00 98.25 73 GLU A N 1
ATOM 540 C CA . GLU A 1 73 ? -4.516 -9.732 1.930 1.00 98.25 73 GLU A CA 1
ATOM 541 C C . GLU A 1 73 ? -4.590 -9.289 0.467 1.00 98.25 73 GLU A C 1
ATOM 543 O O . GLU A 1 73 ? -4.176 -8.186 0.108 1.00 98.25 73 GLU A O 1
ATOM 548 N N . THR A 1 74 ? -5.096 -10.171 -0.395 1.00 97.94 74 THR A N 1
ATOM 549 C CA . THR A 1 74 ? -5.214 -9.917 -1.832 1.00 97.94 74 THR A CA 1
ATOM 550 C C . THR A 1 74 ? -6.677 -9.820 -2.226 1.00 97.94 74 THR A C 1
ATOM 552 O O . THR A 1 74 ? -7.466 -10.710 -1.910 1.00 97.94 74 THR A O 1
ATOM 555 N N . VAL A 1 75 ? -7.024 -8.764 -2.958 1.00 96.88 75 VAL A N 1
ATOM 556 C CA . VAL A 1 75 ? -8.370 -8.535 -3.491 1.00 96.88 75 VAL A CA 1
ATOM 557 C C . VAL A 1 75 ? -8.361 -8.521 -5.016 1.00 96.88 75 VAL A C 1
ATOM 559 O O . VAL A 1 75 ? -7.349 -8.167 -5.621 1.00 96.88 75 VAL A O 1
ATOM 562 N N . PRO A 1 76 ? -9.486 -8.860 -5.665 1.00 96.81 76 PRO A N 1
ATOM 563 C CA . PRO A 1 76 ? -9.621 -8.688 -7.104 1.00 96.81 76 PRO A CA 1
ATOM 564 C C . PRO A 1 76 ? -9.314 -7.253 -7.540 1.00 96.81 76 PRO A C 1
ATOM 566 O O . PRO A 1 76 ? -9.900 -6.311 -7.001 1.00 96.81 76 PRO A O 1
ATOM 569 N N . ALA A 1 77 ? -8.462 -7.084 -8.554 1.00 95.75 77 ALA A N 1
ATOM 570 C CA . ALA A 1 77 ? -8.032 -5.774 -9.045 1.00 95.75 77 ALA A CA 1
ATOM 571 C C . ALA A 1 77 ? -9.192 -4.837 -9.407 1.00 95.75 77 ALA A C 1
ATOM 573 O O . ALA A 1 77 ? -9.091 -3.637 -9.186 1.00 95.75 77 ALA A O 1
ATOM 574 N N . ARG A 1 78 ? -10.332 -5.385 -9.851 1.00 94.12 78 ARG A N 1
ATOM 575 C CA . ARG A 1 78 ? -11.574 -4.635 -10.126 1.00 94.12 78 ARG A CA 1
ATOM 576 C C . ARG A 1 78 ? -12.123 -3.819 -8.949 1.00 94.12 78 ARG A C 1
ATOM 578 O O . ARG A 1 78 ? -13.045 -3.038 -9.121 1.00 94.12 78 ARG A O 1
ATOM 585 N N . HIS A 1 79 ? -11.664 -4.076 -7.725 1.00 92.19 79 HIS A N 1
ATOM 586 C CA . HIS A 1 79 ? -12.055 -3.292 -6.552 1.00 92.19 79 HIS A CA 1
ATOM 587 C C . HIS A 1 79 ? -11.154 -2.074 -6.333 1.00 92.19 79 HIS A C 1
ATOM 589 O O . HIS A 1 79 ? -11.542 -1.162 -5.607 1.00 92.19 79 HIS A O 1
ATOM 595 N N . LEU A 1 80 ? -9.966 -2.074 -6.941 1.00 91.94 80 LEU A N 1
ATOM 596 C CA . LEU A 1 80 ? -8.937 -1.047 -6.798 1.00 91.94 80 LEU A CA 1
ATOM 597 C C . LEU A 1 80 ? -8.602 -0.350 -8.127 1.00 91.94 80 LEU A C 1
ATOM 599 O O . LEU A 1 80 ? -7.797 0.577 -8.132 1.00 91.94 80 LEU A O 1
ATOM 603 N N . ASP A 1 81 ? -9.199 -0.774 -9.243 1.00 92.56 81 ASP A N 1
ATOM 604 C CA . ASP A 1 81 ? -9.119 -0.049 -10.506 1.00 92.56 81 ASP A CA 1
ATOM 605 C C . ASP A 1 81 ? -9.944 1.246 -10.465 1.00 92.56 81 ASP A C 1
ATOM 607 O O . ASP A 1 81 ? -10.751 1.478 -9.562 1.00 92.56 81 ASP A O 1
ATOM 611 N N . GLU A 1 82 ? -9.711 2.127 -11.438 1.00 90.69 82 GLU A N 1
ATOM 612 C CA . GLU A 1 82 ? -10.313 3.460 -11.446 1.00 90.69 82 GLU A CA 1
ATOM 613 C C . GLU A 1 82 ? -11.846 3.403 -11.423 1.00 90.69 82 GLU A C 1
ATOM 615 O O . GLU A 1 82 ? -12.491 4.152 -10.689 1.00 90.69 82 GLU A O 1
ATOM 620 N N . GLU A 1 83 ? -12.444 2.518 -12.221 1.00 93.44 83 GLU A N 1
ATOM 621 C CA . GLU A 1 83 ? -13.894 2.424 -12.334 1.00 93.44 83 GLU A CA 1
ATOM 622 C C . GLU A 1 83 ? -14.520 1.863 -11.054 1.00 93.44 83 GLU A C 1
ATOM 624 O O . GLU A 1 83 ? -15.428 2.484 -10.490 1.00 93.44 83 GLU A O 1
ATOM 629 N N . G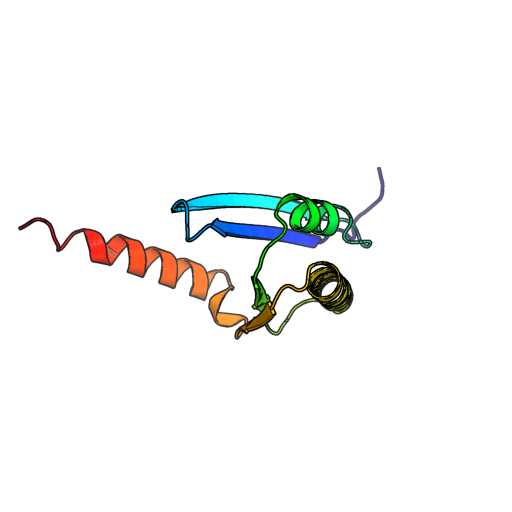LY A 1 84 ? -14.020 0.728 -10.569 1.00 91.62 84 GLY A N 1
ATOM 630 C CA . GLY A 1 84 ? -14.510 0.065 -9.371 1.00 91.62 84 GLY A CA 1
ATOM 631 C C . GLY A 1 84 ? -14.318 0.913 -8.121 1.00 91.62 84 GLY A C 1
ATOM 632 O O . GLY A 1 84 ? -15.268 1.090 -7.350 1.00 91.62 84 GLY A O 1
ATOM 633 N N . ALA A 1 85 ? -13.137 1.514 -7.951 1.00 92.00 85 ALA A N 1
ATOM 634 C CA . ALA A 1 85 ? -12.862 2.405 -6.829 1.00 92.00 85 ALA A CA 1
ATOM 635 C C . ALA A 1 85 ? -13.758 3.651 -6.874 1.00 92.00 85 ALA A C 1
ATOM 637 O O . ALA A 1 85 ? -14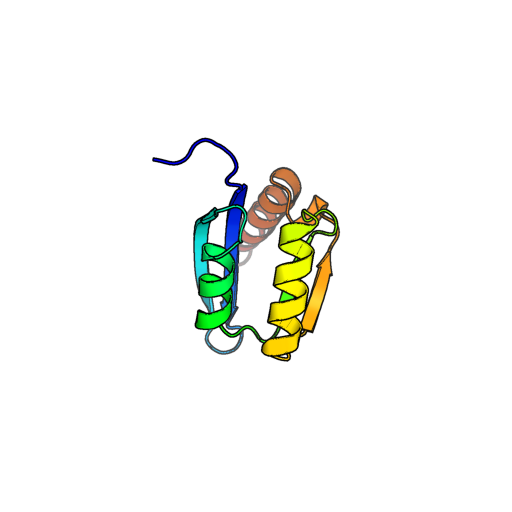.402 3.988 -5.877 1.00 92.00 85 ALA A O 1
ATOM 638 N N . ARG A 1 86 ? -13.878 4.311 -8.036 1.00 92.50 86 ARG A N 1
ATOM 639 C CA . ARG A 1 86 ? -14.722 5.509 -8.190 1.00 92.50 86 ARG A CA 1
ATOM 640 C C . ARG A 1 86 ? -16.189 5.213 -7.913 1.00 92.50 86 ARG A C 1
ATOM 642 O O . ARG A 1 86 ? -16.849 6.010 -7.247 1.00 92.50 86 ARG A O 1
ATOM 649 N N . ASN A 1 87 ? -16.705 4.092 -8.412 1.00 92.12 87 ASN A N 1
ATOM 650 C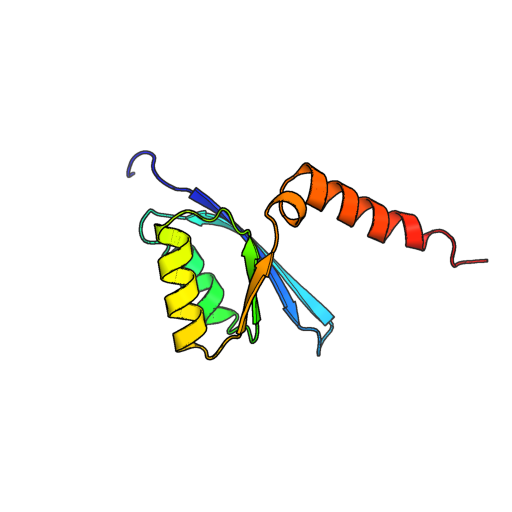 CA . ASN A 1 87 ? -18.081 3.684 -8.147 1.00 92.12 87 ASN A CA 1
ATOM 651 C C . ASN A 1 87 ? -18.293 3.463 -6.647 1.00 92.12 87 ASN A C 1
ATOM 653 O O . ASN A 1 87 ? -19.271 3.964 -6.093 1.00 92.12 87 ASN A O 1
ATOM 657 N N . LYS A 1 88 ? -17.334 2.825 -5.961 1.00 89.31 88 LYS A N 1
ATOM 658 C CA . LYS A 1 88 ? -17.458 2.570 -4.525 1.00 89.31 88 LYS A CA 1
ATOM 659 C C . LYS A 1 88 ? -17.414 3.835 -3.674 1.00 89.31 88 LYS A C 1
ATOM 661 O O . LYS A 1 88 ? -18.200 3.972 -2.739 1.00 89.31 88 LYS A O 1
ATOM 666 N N . VAL A 1 89 ? -16.532 4.771 -4.022 1.00 90.88 89 VAL A N 1
ATOM 667 C CA . VAL A 1 89 ? -16.465 6.089 -3.379 1.00 90.88 89 VAL A CA 1
ATOM 668 C C . VAL A 1 89 ? -17.780 6.840 -3.581 1.00 90.88 89 VAL A C 1
ATOM 670 O O . VAL A 1 89 ? -18.337 7.364 -2.621 1.00 90.88 89 VAL A O 1
ATOM 673 N N . ARG A 1 90 ? -18.327 6.846 -4.804 1.00 90.38 90 ARG A N 1
ATOM 674 C CA . ARG A 1 90 ? -19.621 7.485 -5.083 1.00 90.38 90 ARG A CA 1
ATOM 675 C C . ARG A 1 90 ? -20.743 6.892 -4.240 1.00 90.38 90 ARG A C 1
ATOM 677 O O . ARG A 1 90 ? -21.427 7.660 -3.581 1.00 90.38 90 ARG A O 1
ATOM 684 N N . GLU A 1 91 ? -20.886 5.567 -4.214 1.00 90.69 91 GLU A N 1
ATOM 685 C CA . GLU A 1 91 ? -21.893 4.876 -3.393 1.00 90.69 91 GLU A CA 1
ATOM 686 C C . GLU A 1 91 ? -21.803 5.266 -1.911 1.00 90.69 91 GLU A C 1
ATOM 688 O O . GLU A 1 91 ? -22.824 5.544 -1.276 1.00 90.69 91 GLU A O 1
ATOM 693 N N . LEU A 1 92 ? -20.579 5.297 -1.368 1.00 87.75 92 LEU A N 1
ATOM 694 C CA . LEU A 1 92 ? -20.326 5.612 0.037 1.00 87.75 92 LEU A CA 1
ATOM 695 C C . LEU A 1 92 ? -20.825 7.016 0.400 1.00 87.75 92 LEU A C 1
ATOM 697 O O . LEU A 1 92 ? -21.462 7.191 1.438 1.00 87.75 92 LEU A O 1
ATOM 701 N N . PHE A 1 93 ? -20.561 8.004 -0.456 1.00 87.19 93 PHE A N 1
ATOM 702 C CA . PHE A 1 93 ? -20.937 9.392 -0.190 1.00 87.19 93 PHE A CA 1
ATOM 703 C C . PHE A 1 93 ? -22.361 9.739 -0.646 1.00 87.19 93 PHE A C 1
ATOM 705 O O . PHE A 1 93 ? -22.990 10.585 -0.017 1.00 87.19 93 PHE A O 1
ATOM 712 N N . SER A 1 94 ? -22.925 9.050 -1.644 1.00 86.25 94 SER A N 1
ATOM 713 C CA . SER A 1 94 ? -24.324 9.242 -2.061 1.00 86.25 94 SER A CA 1
ATOM 714 C C . SER A 1 94 ? -25.333 8.652 -1.072 1.00 86.25 94 SER A C 1
ATOM 716 O O . SER A 1 94 ? -26.466 9.111 -0.988 1.00 86.25 94 SER A O 1
ATOM 718 N N . GLY A 1 95 ? -24.943 7.626 -0.306 1.00 62.28 95 GLY A N 1
ATOM 719 C CA . GLY A 1 95 ? -25.804 7.000 0.705 1.00 62.28 95 GLY A CA 1
ATOM 720 C C . GLY A 1 95 ? -25.965 7.805 2.003 1.00 62.28 95 GLY A C 1
ATOM 721 O O . GLY A 1 95 ? -26.810 7.460 2.829 1.00 62.28 95 GLY A O 1
ATOM 722 N N . ASN A 1 96 ? -25.175 8.866 2.199 1.00 56.62 96 ASN A N 1
ATOM 723 C CA . ASN A 1 96 ? -25.192 9.671 3.425 1.00 56.62 96 ASN A CA 1
ATOM 724 C C . ASN A 1 96 ? -26.175 10.854 3.386 1.00 56.62 96 ASN A C 1
ATOM 726 O O . ASN A 1 96 ? -26.482 11.411 4.437 1.00 56.62 96 ASN A O 1
ATOM 730 N N . GLU A 1 97 ? -26.720 11.209 2.219 1.00 54.69 97 GLU A N 1
ATOM 731 C CA . GLU A 1 97 ? -27.669 12.327 2.090 1.00 54.69 97 GLU A CA 1
ATOM 732 C C . GLU A 1 97 ? -29.095 11.970 2.555 1.00 54.69 97 GLU A C 1
ATOM 734 O O . GLU A 1 97 ? -29.906 12.854 2.806 1.00 54.69 97 GLU A O 1
ATOM 739 N N . SER A 1 98 ? -29.418 10.684 2.738 1.00 55.34 98 SER A N 1
ATOM 740 C CA . SER A 1 98 ? -30.779 10.226 3.083 1.00 55.34 98 SER A CA 1
ATOM 741 C C . SER A 1 98 ? -31.025 9.972 4.580 1.00 55.34 98 SER A C 1
ATOM 743 O O . SER A 1 98 ? -32.072 9.436 4.935 1.00 55.34 98 SER A O 1
ATOM 745 N N . ARG A 1 99 ? -30.076 10.304 5.472 1.00 55.97 99 ARG A N 1
ATOM 746 C CA . ARG A 1 99 ? -30.179 10.051 6.931 1.00 55.97 99 ARG A CA 1
ATOM 747 C C . ARG A 1 99 ? -30.338 11.305 7.804 1.00 55.97 99 ARG A C 1
ATOM 749 O O . ARG A 1 99 ? -30.265 11.196 9.024 1.00 55.97 99 ARG A O 1
ATOM 756 N N . GLN A 1 100 ? -30.588 12.471 7.210 1.00 47.62 100 GLN A N 1
ATOM 757 C CA . GLN A 1 100 ? -31.108 13.644 7.924 1.00 47.62 100 GLN A CA 1
ATOM 758 C C . GLN A 1 100 ? -32.556 13.882 7.488 1.00 47.62 100 GLN A C 1
ATOM 760 O O . GLN A 1 100 ? -32.811 14.524 6.473 1.00 47.62 100 GLN A O 1
ATOM 765 N N . GLY A 1 101 ? -33.491 13.310 8.243 1.00 39.81 101 GLY A N 1
ATOM 766 C CA . GLY A 1 101 ? -34.934 13.497 8.114 1.00 39.81 101 GLY A CA 1
ATOM 767 C C . GLY A 1 101 ? -35.605 13.148 9.427 1.00 39.81 101 GLY A C 1
ATOM 768 O O . GLY A 1 101 ? -35.302 12.046 9.936 1.00 39.81 101 GLY A O 1
#

Radius of gyration: 15.86 Å; chains: 1; bounding box: 53×24×34 Å

Secondary structure (DSSP, 8-state):
---S-PEEEEEEEE-TTT--EEEEEEEE-TT-HHHHHHHHHH--SEEEEETT--HHHHHHHHHHHHHHTPEEEEE-GGGTSHHHHHHHHHHHHHTTTTS--